Protein AF-A0A5R2NBI3-F1 (afdb_monomer_lite)

Structure (mmCIF, N/CA/C/O backbone):
data_AF-A0A5R2NBI3-F1
#
_entry.id   AF-A0A5R2NBI3-F1
#
loop_
_atom_site.group_PDB
_atom_site.id
_atom_site.type_symbol
_atom_site.label_atom_id
_atom_site.label_alt_id
_atom_site.label_comp_id
_atom_site.label_asym_id
_atom_site.label_entity_id
_atom_site.label_seq_id
_atom_site.pdbx_PDB_ins_code
_atom_site.Cartn_x
_atom_site.Cartn_y
_atom_site.Cartn_z
_atom_site.occupancy
_atom_site.B_iso_or_equiv
_atom_site.auth_seq_id
_atom_site.auth_comp_id
_atom_site.auth_asym_id
_a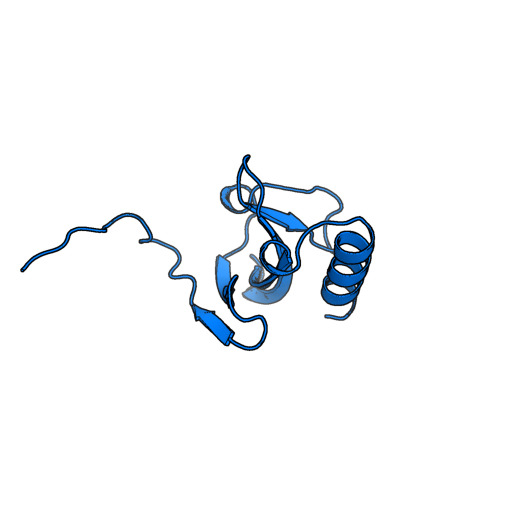tom_site.auth_atom_id
_atom_site.pdbx_PDB_model_num
ATOM 1 N N . GLU A 1 1 ? 9.190 -9.344 1.718 1.00 55.12 1 GLU A N 1
ATOM 2 C CA . GL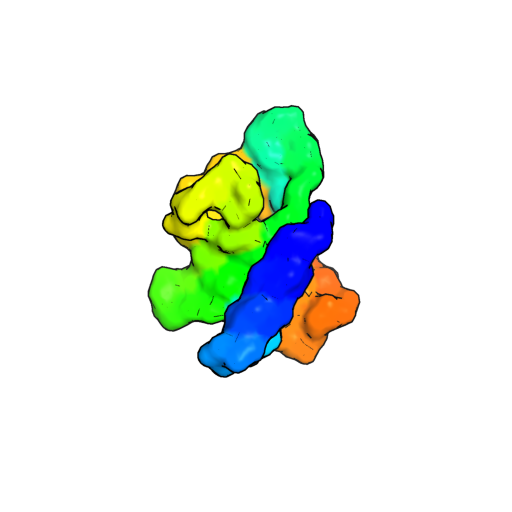U A 1 1 ? 7.746 -9.642 1.833 1.00 55.12 1 GLU A CA 1
ATOM 3 C C . GLU A 1 1 ? 7.276 -9.587 3.292 1.00 55.12 1 GLU A C 1
ATOM 5 O O . GLU A 1 1 ? 6.272 -8.944 3.578 1.00 55.12 1 GLU A O 1
ATOM 10 N N . ASP A 1 2 ? 8.058 -10.126 4.231 1.00 70.88 2 ASP A N 1
ATOM 11 C CA . ASP A 1 2 ? 7.739 -10.198 5.669 1.00 70.88 2 ASP A CA 1
ATOM 12 C C . ASP A 1 2 ? 7.462 -8.855 6.366 1.00 70.88 2 ASP A C 1
ATOM 14 O O . ASP A 1 2 ? 6.576 -8.766 7.215 1.00 70.88 2 ASP A O 1
ATOM 18 N N . TYR A 1 3 ? 8.146 -7.776 5.975 1.00 81.50 3 TYR A N 1
ATOM 19 C CA . TYR A 1 3 ? 7.995 -6.473 6.636 1.00 81.50 3 TYR A CA 1
ATOM 20 C C . TYR A 1 3 ? 6.590 -5.865 6.517 1.00 81.50 3 TYR A C 1
ATOM 22 O O . TYR A 1 3 ? 6.121 -5.219 7.451 1.00 81.50 3 TYR A O 1
ATOM 30 N N . ALA A 1 4 ? 5.904 -6.052 5.387 1.00 83.50 4 ALA A N 1
ATOM 31 C CA . ALA A 1 4 ? 4.565 -5.492 5.194 1.00 83.50 4 ALA A CA 1
ATOM 32 C C . ALA A 1 4 ? 3.509 -6.251 6.018 1.00 83.50 4 ALA A C 1
ATOM 34 O O . ALA A 1 4 ? 2.590 -5.639 6.566 1.00 83.50 4 ALA A O 1
ATOM 35 N N . LEU A 1 5 ? 3.675 -7.571 6.165 1.00 87.19 5 LEU A N 1
ATOM 36 C CA . LEU A 1 5 ? 2.817 -8.394 7.017 1.00 87.19 5 LEU A CA 1
ATOM 37 C C . LEU A 1 5 ? 3.010 -8.070 8.500 1.00 87.19 5 LEU A C 1
ATOM 39 O O . LEU A 1 5 ? 2.021 -8.015 9.232 1.00 87.19 5 LEU A O 1
ATOM 43 N N . GLU A 1 6 ? 4.246 -7.815 8.926 1.00 90.38 6 GLU A N 1
ATOM 44 C CA . GLU A 1 6 ? 4.536 -7.453 10.313 1.00 90.38 6 GLU A CA 1
ATOM 45 C C . GLU A 1 6 ? 3.975 -6.070 10.667 1.00 90.38 6 GLU A C 1
ATOM 47 O O . GLU A 1 6 ? 3.205 -5.951 11.617 1.00 90.38 6 GLU A O 1
ATOM 52 N N . LYS A 1 7 ? 4.209 -5.052 9.824 1.00 88.81 7 LYS A N 1
ATOM 53 C CA . LYS A 1 7 ? 3.590 -3.722 9.995 1.00 88.81 7 LYS A CA 1
ATOM 54 C C . LYS A 1 7 ? 2.062 -3.806 10.061 1.00 88.81 7 LYS A C 1
ATOM 56 O O . LYS A 1 7 ? 1.431 -3.095 10.839 1.00 88.81 7 LYS A O 1
ATOM 61 N N . ARG A 1 8 ? 1.446 -4.693 9.269 1.00 92.06 8 ARG A N 1
ATOM 62 C CA . ARG A 1 8 ? -0.004 -4.932 9.322 1.00 92.06 8 ARG A CA 1
ATOM 63 C C . ARG A 1 8 ? -0.439 -5.497 10.674 1.00 92.06 8 ARG A C 1
ATOM 65 O O . ARG A 1 8 ? -1.457 -5.061 11.205 1.00 92.06 8 ARG A O 1
ATOM 72 N N . ARG A 1 9 ? 0.297 -6.470 11.219 1.00 91.44 9 ARG A N 1
ATOM 73 C CA . ARG A 1 9 ? 0.000 -7.053 12.537 1.00 91.44 9 ARG A CA 1
ATOM 74 C C . ARG A 1 9 ? 0.124 -6.012 13.641 1.00 91.44 9 ARG A C 1
ATOM 76 O O . ARG A 1 9 ? -0.791 -5.899 14.453 1.00 91.44 9 ARG A O 1
ATOM 83 N N . GLU A 1 10 ? 1.195 -5.228 13.619 1.00 93.38 10 GLU A N 1
ATOM 84 C CA . GLU A 1 10 ? 1.442 -4.164 14.589 1.00 93.38 10 GLU A CA 1
ATOM 85 C C . GLU A 1 10 ? 0.328 -3.109 14.555 1.00 93.38 10 GLU A C 1
ATOM 87 O O . GLU A 1 10 ? -0.318 -2.856 15.570 1.00 93.38 10 GLU A O 1
ATOM 92 N N . LEU A 1 11 ? -0.002 -2.570 13.379 1.00 92.62 11 LEU A N 1
ATOM 93 C CA . LEU A 1 11 ? -1.066 -1.569 13.241 1.00 92.62 11 LEU A CA 1
ATOM 94 C C . LEU A 1 11 ? -2.447 -2.104 13.639 1.00 92.62 11 LEU A C 1
ATOM 96 O O . LEU A 1 11 ? -3.243 -1.372 14.228 1.00 92.62 11 LEU A O 1
ATOM 100 N N . ASN A 1 12 ? -2.724 -3.380 13.367 1.00 94.62 12 ASN A N 1
ATOM 101 C CA . ASN A 1 12 ? -3.946 -4.018 13.843 1.00 94.62 12 ASN A CA 1
ATOM 102 C C . ASN A 1 12 ? -3.962 -4.157 15.372 1.00 94.62 12 ASN A C 1
ATOM 104 O O . ASN A 1 12 ? -4.989 -3.905 15.997 1.00 94.62 12 ASN A O 1
ATOM 108 N N . SER A 1 13 ? -2.827 -4.498 15.991 1.00 94.19 13 SER A N 1
ATOM 109 C CA . SER A 1 13 ? -2.708 -4.554 17.456 1.00 94.19 13 SER A CA 1
ATOM 110 C C . SER A 1 13 ? -2.904 -3.185 18.120 1.00 94.19 13 SER A C 1
ATOM 112 O O . SER A 1 13 ? -3.397 -3.111 19.242 1.00 94.19 13 SER A O 1
ATOM 114 N N . LEU A 1 14 ? -2.603 -2.103 17.394 1.00 94.38 14 LEU A N 1
ATOM 115 C CA . LEU A 1 14 ? -2.848 -0.718 17.804 1.00 94.38 14 LEU A CA 1
ATOM 116 C C . LEU A 1 14 ? -4.295 -0.250 17.545 1.00 94.38 14 LEU A C 1
ATOM 118 O O . LEU A 1 14 ? -4.627 0.896 17.841 1.00 94.38 14 LEU A O 1
ATOM 122 N N . GLY A 1 15 ? -5.163 -1.116 17.010 1.00 94.31 15 GLY A N 1
ATOM 123 C CA . GLY A 1 15 ? -6.597 -0.858 16.843 1.00 94.31 15 GLY A CA 1
ATOM 124 C C . GLY A 1 15 ? -7.032 -0.416 15.443 1.00 94.31 15 GLY A C 1
ATOM 125 O O . GLY A 1 15 ? -8.210 -0.112 15.249 1.00 94.31 15 GLY A O 1
ATOM 126 N N . ILE A 1 16 ? -6.138 -0.392 14.447 1.00 93.31 16 ILE A N 1
ATOM 127 C CA . ILE A 1 16 ? -6.545 -0.122 13.061 1.00 93.31 16 ILE A CA 1
ATOM 128 C C . ILE A 1 16 ? -7.193 -1.377 12.472 1.00 93.31 16 ILE A C 1
ATOM 130 O O . ILE A 1 16 ? -6.564 -2.425 12.379 1.00 93.31 16 ILE A O 1
ATOM 134 N N . ALA A 1 17 ? -8.441 -1.262 12.017 1.00 93.25 17 ALA A N 1
ATOM 135 C CA . ALA A 1 17 ? -9.164 -2.383 11.426 1.00 93.25 17 ALA A CA 1
ATOM 136 C C . ALA A 1 17 ? -8.405 -3.005 10.237 1.00 93.25 17 ALA A C 1
ATOM 138 O O . ALA A 1 17 ? -7.974 -2.293 9.329 1.00 93.25 17 ALA A O 1
ATOM 139 N N . ILE A 1 18 ? -8.333 -4.340 10.185 1.00 91.31 18 ILE A N 1
ATOM 140 C CA . ILE A 1 18 ? -7.700 -5.097 9.085 1.00 91.31 18 ILE A CA 1
ATOM 141 C C . ILE A 1 18 ? -8.249 -4.692 7.708 1.00 91.31 18 ILE A C 1
ATOM 143 O O . ILE A 1 18 ? -7.491 -4.625 6.745 1.00 91.31 18 ILE A O 1
ATOM 147 N N . ALA A 1 19 ? -9.538 -4.347 7.617 1.00 92.62 19 ALA A N 1
ATOM 148 C CA . ALA A 1 19 ? -10.184 -3.864 6.390 1.00 92.62 19 ALA A CA 1
ATOM 149 C C . ALA A 1 19 ? -9.553 -2.579 5.806 1.00 92.62 19 ALA A C 1
ATOM 151 O O . ALA A 1 19 ? -9.718 -2.278 4.618 1.00 92.62 19 ALA A O 1
ATOM 152 N N . ASN A 1 20 ? -8.814 -1.835 6.634 1.00 94.38 20 ASN A N 1
ATOM 153 C CA . ASN A 1 20 ? -8.066 -0.641 6.255 1.00 94.38 20 ASN A CA 1
ATOM 154 C C . ASN A 1 20 ? -6.572 -0.917 6.036 1.00 94.38 20 ASN A C 1
ATOM 156 O O . ASN A 1 20 ? -5.862 -0.010 5.617 1.00 94.38 20 ASN A O 1
ATOM 160 N N . LEU A 1 21 ? -6.085 -2.132 6.301 1.00 95.00 21 LEU A N 1
ATOM 161 C CA . LEU A 1 21 ? -4.678 -2.520 6.201 1.00 95.00 21 LEU A CA 1
ATOM 162 C C . LEU A 1 21 ? -4.492 -3.545 5.076 1.00 95.00 21 LEU A C 1
ATOM 164 O O . LEU A 1 21 ? -4.473 -4.759 5.294 1.00 95.00 21 LEU A O 1
ATOM 168 N N . LEU A 1 22 ? -4.365 -3.041 3.853 1.00 94.25 22 LEU A N 1
ATOM 169 C CA . LEU A 1 22 ? -4.427 -3.843 2.637 1.00 94.25 22 LEU A CA 1
ATOM 170 C C . LEU A 1 22 ? -3.036 -4.119 2.085 1.00 94.25 22 LEU A C 1
ATOM 172 O O . LEU A 1 22 ? -2.273 -3.192 1.817 1.00 94.25 22 LEU A O 1
ATOM 176 N N . MET A 1 23 ? -2.724 -5.390 1.843 1.00 94.62 23 MET A N 1
ATOM 177 C CA . MET A 1 23 ? -1.521 -5.732 1.089 1.00 94.62 23 MET A CA 1
ATOM 178 C C . MET A 1 23 ? -1.695 -5.316 -0.371 1.00 94.62 23 MET A C 1
ATOM 180 O O . MET A 1 23 ? -2.728 -5.595 -0.986 1.00 94.62 23 MET A O 1
ATOM 184 N N . THR A 1 24 ? -0.6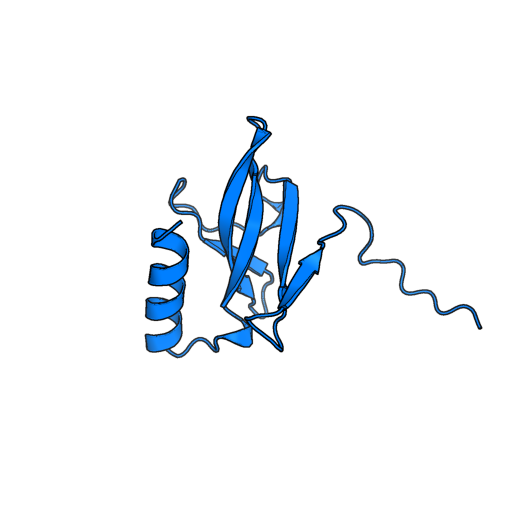70 -4.681 -0.929 1.00 93.75 24 THR A N 1
ATOM 185 C CA . THR A 1 24 ? -0.694 -4.136 -2.286 1.00 93.75 24 THR A CA 1
ATOM 186 C C . THR A 1 24 ? 0.573 -4.531 -3.027 1.00 93.75 24 THR A C 1
ATOM 188 O O . THR A 1 24 ? 1.680 -4.340 -2.531 1.00 93.75 24 THR A O 1
ATOM 191 N N . VAL A 1 25 ? 0.409 -5.064 -4.235 1.00 93.56 25 VAL A N 1
ATOM 192 C CA . VAL A 1 25 ? 1.510 -5.371 -5.147 1.00 93.56 25 VAL A CA 1
ATOM 193 C C . VAL A 1 25 ? 1.664 -4.220 -6.128 1.00 93.56 25 VAL A C 1
ATOM 195 O O . VAL A 1 25 ? 0.718 -3.843 -6.833 1.00 93.56 25 VAL A O 1
ATOM 198 N N . VAL A 1 26 ? 2.875 -3.688 -6.189 1.00 93.25 26 VAL A N 1
ATOM 199 C CA . VAL A 1 26 ? 3.261 -2.598 -7.076 1.00 93.25 26 VAL A CA 1
ATOM 200 C C . VAL A 1 26 ? 4.422 -3.011 -7.970 1.00 93.25 26 VAL A C 1
ATOM 202 O O . VAL A 1 26 ? 5.100 -4.007 -7.730 1.00 93.25 26 VAL A O 1
ATOM 205 N N . ARG A 1 27 ? 4.662 -2.221 -9.010 1.00 93.69 27 ARG A N 1
ATOM 206 C CA . ARG A 1 27 ? 5.893 -2.229 -9.790 1.00 93.69 27 ARG A CA 1
ATOM 207 C C . ARG A 1 27 ? 6.649 -0.935 -9.516 1.00 93.69 27 ARG A C 1
ATOM 209 O O . ARG A 1 27 ? 6.088 0.152 -9.676 1.00 93.69 27 ARG A O 1
ATOM 216 N N . LYS A 1 28 ? 7.901 -1.068 -9.091 1.00 91.56 28 LYS A N 1
ATOM 217 C CA . LYS A 1 28 ? 8.831 0.043 -8.874 1.00 91.56 28 LYS A CA 1
ATOM 218 C C . LYS A 1 28 ? 9.289 0.654 -10.213 1.00 91.56 28 LYS A C 1
ATOM 220 O O . LYS A 1 28 ? 9.099 0.028 -11.260 1.00 91.56 28 LYS A O 1
ATOM 225 N N . PRO A 1 29 ? 9.907 1.853 -10.210 1.00 90.38 29 PRO A N 1
ATOM 226 C CA . PRO A 1 29 ? 10.442 2.478 -11.427 1.00 90.38 29 PRO A CA 1
ATOM 227 C C . PRO A 1 29 ? 11.480 1.632 -12.174 1.00 90.38 29 PRO A C 1
ATOM 229 O O . PRO A 1 29 ? 11.572 1.719 -13.392 1.00 90.38 29 PRO A O 1
ATOM 232 N N . ASP A 1 30 ? 12.229 0.799 -11.451 1.00 91.69 30 ASP A N 1
ATOM 233 C CA . ASP A 1 30 ? 13.207 -0.154 -11.996 1.00 91.69 30 ASP A CA 1
ATOM 234 C C . ASP A 1 30 ? 12.560 -1.392 -12.657 1.00 91.69 30 ASP A C 1
ATOM 236 O O . ASP A 1 30 ? 13.252 -2.210 -13.258 1.00 91.69 30 ASP A O 1
ATOM 240 N N . GLY A 1 31 ? 11.230 -1.527 -12.583 1.00 91.50 31 GLY A N 1
ATOM 241 C CA . GLY A 1 31 ? 10.467 -2.637 -13.150 1.00 91.50 31 GLY A CA 1
ATOM 242 C C . GLY A 1 31 ? 10.256 -3.823 -12.205 1.00 91.50 31 GLY A C 1
ATOM 243 O O . GLY A 1 31 ? 9.444 -4.698 -12.526 1.00 91.50 31 GLY A O 1
ATOM 244 N N . GLU A 1 32 ? 10.902 -3.843 -11.038 1.00 92.62 32 GLU A N 1
ATOM 245 C CA . GLU A 1 32 ? 10.775 -4.921 -10.057 1.00 92.62 32 GLU A CA 1
ATOM 246 C C . GLU A 1 32 ? 9.404 -4.873 -9.356 1.00 92.62 32 GLU A C 1
ATOM 248 O O . GLU A 1 32 ? 8.851 -3.805 -9.064 1.00 92.62 32 GLU A O 1
ATOM 253 N N . GLY A 1 33 ? 8.827 -6.053 -9.114 1.00 91.25 33 GLY A N 1
ATOM 254 C CA . GLY A 1 33 ? 7.608 -6.198 -8.324 1.00 91.25 33 GLY A CA 1
ATOM 255 C C . GLY A 1 33 ? 7.901 -6.045 -6.833 1.00 91.25 33 GLY A C 1
ATOM 256 O O . GLY A 1 33 ? 8.855 -6.628 -6.335 1.00 91.25 33 GLY A O 1
ATOM 257 N N . HIS A 1 34 ? 7.072 -5.289 -6.116 1.00 92.00 34 HIS A N 1
ATOM 258 C CA . HIS A 1 34 ? 7.244 -5.042 -4.684 1.00 92.00 34 HIS A CA 1
ATOM 259 C C . HIS A 1 34 ? 5.913 -5.129 -3.941 1.00 92.00 34 HIS A C 1
ATOM 261 O O . HIS A 1 34 ? 4.876 -4.708 -4.457 1.00 92.00 34 HIS A O 1
ATOM 267 N N . ALA A 1 35 ? 5.942 -5.673 -2.727 1.00 91.75 35 ALA A N 1
ATOM 268 C CA . ALA A 1 35 ? 4.779 -5.763 -1.853 1.00 91.75 35 ALA A CA 1
ATOM 269 C C . ALA A 1 35 ? 4.862 -4.682 -0.771 1.00 91.75 35 ALA A C 1
ATOM 271 O O . ALA A 1 35 ? 5.815 -4.636 0.005 1.00 91.75 35 ALA A O 1
ATOM 272 N N . VAL A 1 36 ? 3.837 -3.836 -0.706 1.00 93.06 36 VAL A N 1
ATOM 273 C CA . VAL A 1 36 ? 3.717 -2.730 0.252 1.00 93.06 36 VAL A CA 1
ATOM 274 C C . VAL A 1 36 ? 2.426 -2.853 1.054 1.00 93.06 36 VAL A C 1
ATOM 276 O O . VAL A 1 36 ? 1.497 -3.565 0.659 1.00 93.06 36 VAL A O 1
ATOM 279 N N . LEU A 1 37 ? 2.348 -2.132 2.172 1.00 94.69 37 LEU A N 1
ATOM 280 C CA . LEU A 1 37 ? 1.120 -2.008 2.948 1.00 94.69 37 LEU A CA 1
ATOM 281 C C . LEU A 1 37 ? 0.405 -0.703 2.585 1.00 94.69 37 LEU A C 1
ATOM 283 O O . LEU A 1 37 ? 0.977 0.382 2.691 1.00 94.69 37 LEU A O 1
ATOM 287 N N . THR A 1 38 ? -0.854 -0.800 2.172 1.00 95.00 38 THR A N 1
ATOM 288 C CA . THR A 1 38 ? -1.743 0.349 1.993 1.00 95.00 38 THR A CA 1
ATOM 289 C C . THR A 1 38 ? -2.616 0.518 3.226 1.00 95.00 38 THR A C 1
ATOM 291 O O . THR A 1 38 ? -3.334 -0.403 3.609 1.00 95.00 38 THR A O 1
ATOM 294 N N . VAL A 1 39 ? -2.581 1.708 3.819 1.00 95.00 39 VAL A N 1
ATOM 295 C CA . VAL A 1 39 ? -3.411 2.083 4.965 1.00 95.00 39 VAL A CA 1
ATOM 296 C C . VAL A 1 39 ? -4.492 3.044 4.488 1.00 95.00 39 VAL A C 1
ATOM 298 O O . VAL A 1 39 ? -4.186 4.160 4.062 1.00 95.00 39 VAL A O 1
ATOM 301 N N . ARG A 1 40 ? -5.753 2.609 4.535 1.00 93.62 40 ARG A N 1
ATOM 302 C CA . ARG A 1 40 ? -6.906 3.452 4.198 1.00 93.62 40 ARG A CA 1
ATOM 303 C C . ARG A 1 40 ? -7.263 4.323 5.391 1.00 93.62 40 ARG A C 1
ATOM 305 O O . ARG A 1 40 ? -7.468 3.826 6.497 1.00 93.62 40 ARG A O 1
ATOM 312 N N . THR A 1 41 ? -7.350 5.620 5.148 1.00 92.31 41 THR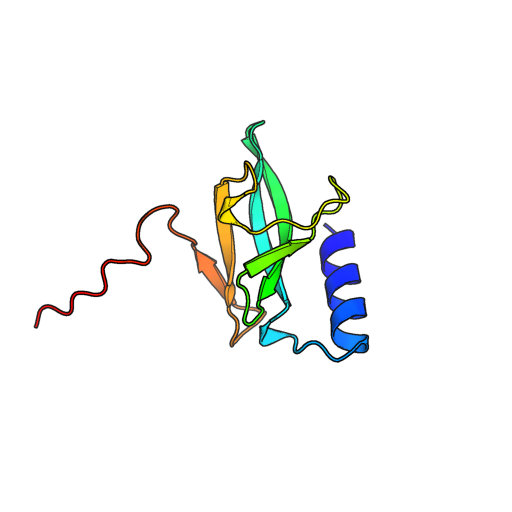 A N 1
ATOM 313 C CA . THR A 1 41 ? -7.744 6.614 6.147 1.00 92.31 41 THR A CA 1
ATOM 314 C C . THR A 1 41 ? -8.790 7.547 5.549 1.00 92.31 41 THR A C 1
ATOM 316 O O . THR A 1 41 ? -8.994 7.578 4.335 1.00 92.31 41 THR A O 1
ATOM 319 N N . ASP A 1 42 ? -9.426 8.353 6.389 1.00 91.94 42 ASP A N 1
ATOM 320 C CA . ASP A 1 42 ? -10.323 9.437 5.972 1.00 91.94 42 ASP A CA 1
ATOM 321 C C . ASP A 1 42 ? -9.623 10.517 5.122 1.00 91.94 42 ASP A C 1
ATOM 323 O O . ASP A 1 42 ? -10.264 11.210 4.335 1.00 91.94 42 ASP A O 1
ATOM 327 N N . LYS A 1 43 ? -8.295 10.628 5.236 1.00 91.56 43 LYS A N 1
ATOM 328 C CA . LYS A 1 43 ? -7.444 11.553 4.470 1.00 91.56 43 LYS A CA 1
ATOM 329 C C . LYS A 1 43 ? -6.899 10.951 3.171 1.00 91.56 43 LYS A C 1
ATOM 331 O O . LYS A 1 43 ? -6.193 11.639 2.433 1.00 91.56 43 LYS A O 1
ATOM 336 N N . GLY A 1 44 ? -7.214 9.687 2.891 1.00 92.88 44 GLY A N 1
ATOM 337 C CA . GLY A 1 44 ? -6.791 8.962 1.696 1.00 92.88 44 GLY A CA 1
ATOM 338 C C . GLY A 1 44 ? -5.978 7.701 1.985 1.00 92.88 44 GLY A C 1
ATOM 339 O O . GLY A 1 44 ? -5.797 7.287 3.134 1.00 92.88 44 GLY A O 1
ATOM 340 N N . ASP A 1 45 ? -5.498 7.087 0.904 1.00 94.25 45 ASP A N 1
ATOM 341 C CA . ASP A 1 45 ? -4.738 5.839 0.937 1.00 94.25 45 ASP A CA 1
ATOM 342 C C . ASP A 1 45 ? -3.234 6.145 1.042 1.00 94.25 45 ASP A C 1
ATOM 344 O O . ASP A 1 45 ? -2.619 6.694 0.117 1.00 94.25 45 ASP A O 1
ATOM 348 N N . PHE A 1 46 ? -2.643 5.777 2.180 1.00 94.31 46 PHE A N 1
ATOM 349 C CA . PHE A 1 46 ? -1.219 5.938 2.464 1.00 94.31 46 PHE A CA 1
ATOM 350 C C . PHE A 1 46 ? -0.447 4.651 2.209 1.00 94.31 46 PHE A C 1
ATOM 352 O O . PHE A 1 46 ? -0.964 3.550 2.393 1.00 94.31 46 PHE A O 1
ATOM 359 N N . ILE A 1 47 ? 0.813 4.795 1.813 1.00 93.56 47 ILE A N 1
ATOM 360 C CA . ILE A 1 47 ? 1.701 3.678 1.501 1.00 93.56 47 ILE A CA 1
ATOM 361 C C . ILE A 1 47 ? 2.800 3.599 2.541 1.00 93.56 47 ILE A C 1
ATOM 363 O O . ILE A 1 47 ? 3.580 4.538 2.717 1.00 93.56 47 ILE A O 1
ATOM 367 N N . LEU A 1 48 ? 2.845 2.454 3.209 1.00 92.19 48 LEU A N 1
ATOM 368 C CA . LEU A 1 48 ? 3.888 2.076 4.140 1.00 92.19 48 LEU A CA 1
ATOM 369 C C . LEU A 1 48 ? 4.800 1.090 3.421 1.00 92.19 48 LEU A C 1
ATOM 371 O O . LEU A 1 48 ? 4.491 -0.094 3.268 1.00 92.19 48 LEU A O 1
ATOM 375 N N . ASP A 1 49 ? 5.928 1.620 2.973 1.00 86.19 49 ASP A N 1
ATOM 376 C CA . ASP A 1 49 ? 7.019 0.858 2.388 1.00 86.19 49 ASP A CA 1
ATOM 377 C C . ASP A 1 49 ? 8.086 0.569 3.462 1.00 86.19 49 ASP A C 1
ATOM 379 O O . ASP A 1 49 ? 8.106 1.188 4.530 1.00 86.19 49 ASP A O 1
ATOM 383 N N . ASN A 1 50 ? 8.944 -0.417 3.231 1.00 80.81 50 ASN A N 1
ATOM 384 C CA . ASN A 1 50 ? 10.159 -0.662 4.002 1.00 80.81 50 ASN A CA 1
ATOM 385 C C . ASN A 1 50 ? 11.421 -0.108 3.316 1.00 80.81 50 ASN A C 1
ATOM 387 O O . ASN A 1 50 ? 12.454 -0.030 3.969 1.00 80.81 50 ASN A O 1
ATOM 391 N N . LEU A 1 51 ? 11.353 0.273 2.034 1.00 73.75 51 LEU A N 1
ATOM 392 C CA . LEU A 1 51 ? 12.488 0.840 1.292 1.00 73.75 51 LEU A CA 1
ATOM 393 C C . LEU A 1 51 ? 12.680 2.344 1.531 1.00 73.75 51 LEU A C 1
ATOM 395 O O . LEU A 1 51 ? 13.757 2.881 1.283 1.00 73.75 51 LEU A O 1
ATOM 399 N N . VAL A 1 52 ? 11.630 3.039 1.974 1.00 74.19 52 VAL A N 1
ATOM 400 C CA . VAL A 1 52 ? 11.640 4.483 2.219 1.00 74.19 52 VAL A CA 1
ATOM 401 C C . VAL A 1 52 ? 10.852 4.768 3.494 1.00 74.19 52 VAL A C 1
ATOM 403 O O . VAL A 1 52 ? 9.675 4.431 3.576 1.00 74.19 52 VAL A O 1
ATOM 406 N N . ASP A 1 53 ? 11.465 5.463 4.454 1.00 77.06 53 ASP A N 1
ATOM 407 C CA . ASP A 1 53 ? 10.826 5.793 5.743 1.00 77.06 53 ASP A CA 1
ATOM 408 C C . ASP A 1 53 ? 9.680 6.811 5.625 1.00 77.06 53 ASP A C 1
ATOM 410 O O . ASP A 1 53 ? 8.902 7.025 6.555 1.00 77.06 53 ASP A O 1
ATOM 414 N N . LYS A 1 54 ? 9.555 7.469 4.469 1.00 83.38 54 LYS A N 1
ATOM 415 C CA . LYS A 1 54 ? 8.501 8.453 4.218 1.00 83.38 54 LYS A CA 1
ATOM 416 C C . LYS A 1 54 ? 7.194 7.762 3.850 1.00 83.38 54 LYS A C 1
ATOM 418 O O . LYS A 1 54 ? 7.050 7.257 2.739 1.00 83.38 54 LYS A O 1
ATOM 423 N N . VAL A 1 55 ? 6.208 7.884 4.732 1.00 86.56 55 VAL A N 1
ATOM 424 C CA . VAL A 1 55 ? 4.801 7.614 4.423 1.00 86.56 55 VAL A CA 1
ATOM 425 C C . VAL A 1 55 ? 4.299 8.661 3.425 1.00 86.56 55 VAL A C 1
ATOM 427 O O . VAL A 1 55 ? 4.433 9.865 3.653 1.00 86.56 55 VAL A O 1
ATOM 430 N N . ARG A 1 56 ? 3.742 8.210 2.299 1.00 91.62 56 ARG A N 1
ATOM 431 C CA . ARG A 1 56 ? 3.215 9.075 1.230 1.00 91.62 56 ARG A CA 1
ATOM 432 C C . ARG A 1 56 ? 1.826 8.627 0.810 1.00 91.62 56 ARG A C 1
ATOM 434 O O . ARG A 1 56 ? 1.496 7.447 0.932 1.00 91.62 56 ARG A O 1
ATOM 441 N N . LEU A 1 57 ? 1.037 9.558 0.277 1.00 92.88 57 LEU A N 1
ATOM 442 C CA . LEU A 1 57 ? -0.179 9.196 -0.447 1.00 92.88 57 LEU A CA 1
ATOM 443 C C . LEU A 1 57 ? 0.192 8.350 -1.667 1.00 92.88 57 LEU A C 1
ATOM 445 O O . LEU A 1 57 ? 1.240 8.562 -2.281 1.00 92.88 57 LEU A O 1
ATOM 449 N N . TRP A 1 58 ? -0.671 7.406 -2.035 1.00 92.25 58 TRP A N 1
ATOM 450 C CA . TRP A 1 58 ? -0.416 6.483 -3.144 1.00 92.25 58 TRP A CA 1
ATOM 451 C C . TRP A 1 58 ? -0.059 7.200 -4.461 1.00 92.25 58 TRP A C 1
ATOM 453 O O . TRP A 1 58 ? 0.895 6.819 -5.138 1.00 92.25 58 TRP A O 1
ATOM 463 N N . ASN A 1 59 ? -0.739 8.313 -4.756 1.00 90.00 59 ASN A N 1
ATOM 464 C CA . ASN A 1 59 ? -0.517 9.160 -5.934 1.00 90.00 59 ASN A CA 1
ATOM 465 C C . ASN A 1 59 ? 0.756 10.032 -5.871 1.00 90.00 59 ASN A C 1
ATOM 467 O O . ASN A 1 59 ? 1.055 10.746 -6.824 1.00 90.00 59 ASN A O 1
ATOM 471 N N . GLN A 1 60 ? 1.494 9.998 -4.760 1.00 91.19 60 GLN A N 1
ATOM 472 C CA . GLN A 1 60 ? 2.774 10.691 -4.561 1.00 91.19 60 GLN A CA 1
ATOM 473 C C . GLN A 1 60 ? 3.963 9.718 -4.520 1.00 91.19 60 GLN A C 1
ATOM 475 O O . GLN A 1 60 ? 5.105 10.114 -4.243 1.00 91.19 60 GLN A O 1
ATOM 480 N N . THR A 1 61 ? 3.705 8.433 -4.754 1.00 90.56 61 THR A N 1
ATOM 481 C CA . THR A 1 61 ? 4.746 7.423 -4.931 1.00 90.56 61 THR A CA 1
ATOM 482 C C . THR A 1 61 ? 5.063 7.257 -6.418 1.00 90.56 61 THR A C 1
ATOM 484 O O . THR A 1 61 ? 4.189 7.459 -7.260 1.00 90.56 61 THR A O 1
ATOM 487 N N . PRO A 1 62 ? 6.295 6.866 -6.777 1.00 90.88 62 PRO A N 1
ATOM 488 C CA . PRO A 1 62 ? 6.658 6.609 -8.167 1.00 90.88 62 PRO A CA 1
ATOM 489 C C . PRO A 1 62 ? 6.243 5.194 -8.624 1.00 90.88 62 PRO A C 1
ATOM 491 O O . PRO A 1 62 ? 6.813 4.652 -9.568 1.00 90.88 62 PRO A O 1
ATOM 494 N N . TYR A 1 63 ? 5.307 4.550 -7.920 1.00 91.75 63 TYR A N 1
ATOM 495 C CA . TYR A 1 63 ? 4.944 3.156 -8.134 1.00 91.75 63 TYR A CA 1
ATOM 496 C C . TYR A 1 63 ? 3.778 3.003 -9.103 1.00 91.75 63 TYR A C 1
ATOM 498 O O . TYR A 1 63 ? 2.831 3.788 -9.107 1.00 91.75 63 TYR A O 1
ATOM 506 N N . ARG A 1 64 ? 3.804 1.919 -9.880 1.00 92.12 64 ARG A N 1
ATOM 507 C CA . ARG A 1 64 ? 2.638 1.458 -10.635 1.00 92.12 64 ARG A CA 1
ATOM 508 C C . ARG A 1 64 ? 1.910 0.386 -9.837 1.00 92.12 64 ARG A C 1
ATOM 510 O O . ARG A 1 64 ? 2.446 -0.690 -9.600 1.00 92.12 64 ARG A O 1
ATOM 517 N N . TYR A 1 65 ? 0.671 0.659 -9.464 1.00 92.38 65 TYR A N 1
ATOM 518 C CA . TYR A 1 65 ? -0.164 -0.255 -8.691 1.00 92.38 65 TYR A CA 1
ATOM 519 C C . TYR A 1 65 ? -0.740 -1.348 -9.585 1.00 92.38 65 TYR A C 1
ATOM 521 O O . TYR A 1 65 ? -1.244 -1.050 -10.666 1.00 92.38 65 TYR A O 1
ATOM 529 N N . LEU A 1 66 ? -0.627 -2.607 -9.154 1.00 92.81 66 LEU A N 1
ATOM 530 C CA . LEU A 1 66 ? -1.045 -3.763 -9.951 1.00 92.81 66 LEU A CA 1
ATOM 531 C C . LEU A 1 66 ? -2.246 -4.469 -9.331 1.00 92.81 66 LEU A C 1
ATOM 533 O O . LEU A 1 66 ? -3.250 -4.693 -10.003 1.00 92.81 66 LEU A O 1
ATOM 537 N N . LYS A 1 67 ? -2.140 -4.846 -8.054 1.00 93.62 67 LYS A N 1
ATOM 538 C CA . LYS A 1 67 ? -3.172 -5.593 -7.326 1.00 93.62 67 LYS A CA 1
ATOM 539 C C . LYS A 1 67 ? -3.194 -5.182 -5.863 1.00 93.62 67 LYS A C 1
ATOM 541 O O . LYS A 1 67 ? -2.164 -4.790 -5.322 1.00 93.62 67 LYS A O 1
ATOM 546 N N . ARG A 1 68 ? -4.339 -5.331 -5.210 1.00 94.56 68 ARG A N 1
ATOM 547 C CA . ARG A 1 68 ? -4.514 -5.070 -3.778 1.00 94.56 68 ARG A CA 1
ATOM 548 C C . ARG A 1 68 ? -5.491 -6.065 -3.171 1.00 94.56 68 ARG A C 1
ATOM 550 O O . ARG A 1 68 ? -6.375 -6.548 -3.873 1.00 94.56 68 ARG A O 1
ATOM 557 N N . GLN A 1 69 ? -5.334 -6.376 -1.891 1.00 94.00 69 GLN A N 1
ATOM 558 C CA . GLN A 1 69 ? -6.336 -7.138 -1.149 1.00 94.00 69 GLN A CA 1
ATOM 559 C C . GLN A 1 69 ? -7.662 -6.376 -1.078 1.00 94.00 69 GLN A C 1
ATOM 561 O O . GLN A 1 69 ? -7.687 -5.148 -0.974 1.00 94.00 69 GLN A O 1
ATOM 566 N N . ALA A 1 70 ? -8.775 -7.094 -1.139 1.00 88.56 70 ALA A N 1
ATOM 567 C CA . ALA A 1 70 ? -10.075 -6.482 -0.962 1.00 88.56 70 ALA A CA 1
ATOM 568 C C . ALA A 1 70 ? -10.282 -6.076 0.509 1.00 88.56 70 ALA A C 1
ATOM 570 O O . ALA A 1 70 ? -9.840 -6.768 1.425 1.00 88.56 70 ALA A O 1
ATOM 571 N N . SER A 1 71 ? -10.951 -4.943 0.743 1.00 87.56 71 SER A N 1
ATOM 572 C CA . SER A 1 71 ? -11.250 -4.469 2.107 1.00 87.56 71 SER A CA 1
ATOM 573 C C . SER A 1 71 ? -12.210 -5.383 2.869 1.00 87.56 71 SER A C 1
ATOM 575 O O . SER A 1 71 ? -12.194 -5.390 4.094 1.00 87.56 71 SER A O 1
ATOM 577 N N . ASP A 1 72 ? -13.049 -6.125 2.154 1.00 88.38 72 ASP A N 1
ATOM 578 C CA . ASP A 1 72 ? -14.050 -7.046 2.697 1.00 88.38 72 ASP A CA 1
ATOM 579 C C . ASP A 1 72 ? -13.539 -8.492 2.823 1.00 88.38 72 ASP A C 1
ATOM 581 O O . ASP A 1 72 ? -14.124 -9.279 3.560 1.00 88.38 72 ASP A O 1
ATOM 585 N N . ASP A 1 73 ? -12.444 -8.839 2.139 1.00 86.38 73 ASP A N 1
ATOM 586 C CA . ASP A 1 73 ? -11.856 -10.175 2.152 1.00 86.38 73 ASP A CA 1
ATOM 587 C C . ASP A 1 73 ? -10.342 -10.122 1.889 1.00 86.38 73 ASP A C 1
ATOM 589 O O . ASP A 1 73 ? -9.879 -9.910 0.765 1.00 86.38 73 ASP A O 1
ATOM 593 N N . THR A 1 74 ? -9.556 -10.386 2.936 1.00 79.88 74 THR A N 1
ATOM 594 C CA . THR A 1 74 ? -8.085 -10.386 2.860 1.00 79.88 74 THR A CA 1
ATOM 595 C C . THR A 1 74 ? -7.494 -11.518 2.009 1.00 79.88 74 THR A C 1
ATOM 597 O O . THR A 1 74 ? -6.330 -11.429 1.616 1.00 79.88 74 THR A O 1
ATOM 600 N N . GLY A 1 75 ? -8.260 -12.575 1.717 1.00 85.25 75 GLY A N 1
ATOM 601 C CA . GLY A 1 75 ? -7.857 -13.657 0.813 1.00 85.25 75 GLY A CA 1
ATOM 602 C C . GLY A 1 75 ? -8.072 -13.312 -0.662 1.00 85.25 75 GLY A C 1
ATOM 603 O O . GLY A 1 75 ? -7.443 -13.905 -1.543 1.00 85.25 75 GLY A O 1
ATOM 604 N N . ARG A 1 76 ? -8.919 -12.318 -0.945 1.00 91.06 76 ARG A N 1
ATOM 605 C CA . ARG A 1 76 ? -9.272 -11.901 -2.300 1.00 91.06 76 ARG A CA 1
ATOM 606 C C . ARG A 1 76 ? -8.391 -10.751 -2.770 1.00 91.06 76 ARG A C 1
ATOM 608 O O . ARG A 1 76 ? -8.281 -9.717 -2.119 1.00 91.06 76 ARG A O 1
ATOM 615 N N . TRP A 1 77 ? -7.810 -10.904 -3.956 1.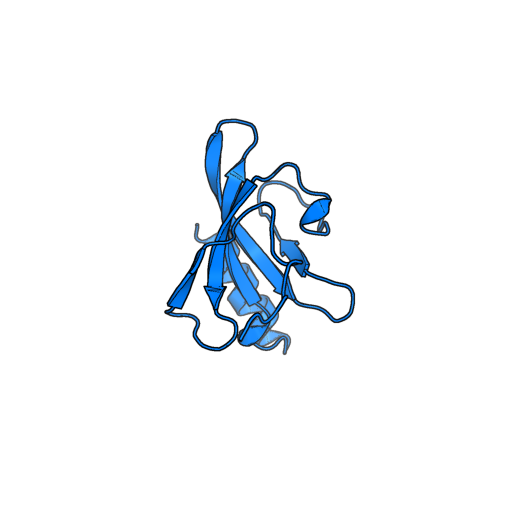00 91.88 77 TRP A N 1
ATOM 616 C CA . TRP A 1 77 ? -7.016 -9.867 -4.611 1.00 91.88 77 TRP A CA 1
ATOM 617 C C . TRP A 1 77 ? -7.781 -9.260 -5.783 1.00 91.88 77 TRP A C 1
ATOM 619 O O . TRP A 1 77 ? -8.304 -9.981 -6.631 1.00 91.88 77 TRP A O 1
ATOM 629 N N . VAL A 1 78 ? -7.805 -7.932 -5.853 1.00 91.69 78 VAL A N 1
ATOM 630 C CA . VAL A 1 78 ? -8.413 -7.160 -6.940 1.00 91.69 78 VAL A CA 1
ATOM 631 C C . VAL A 1 78 ? -7.336 -6.433 -7.739 1.00 91.69 78 VAL A C 1
ATOM 633 O O . VAL A 1 78 ? -6.364 -5.930 -7.172 1.00 91.69 78 VAL A O 1
ATOM 636 N N . SER A 1 79 ? -7.481 -6.395 -9.064 1.00 91.38 79 SER A N 1
ATOM 637 C CA . SER A 1 79 ? -6.581 -5.635 -9.938 1.00 91.38 79 SER A CA 1
ATOM 638 C C . SER A 1 79 ? -6.842 -4.140 -9.790 1.00 91.38 79 SER A C 1
ATOM 640 O O . SER A 1 79 ? -7.989 -3.707 -9.848 1.00 91.38 79 SER A O 1
ATOM 642 N N . ILE A 1 80 ? -5.777 -3.353 -9.649 1.00 86.25 80 ILE A N 1
ATOM 643 C CA . ILE A 1 80 ? -5.853 -1.894 -9.700 1.00 86.25 80 ILE A CA 1
ATOM 644 C C . ILE A 1 80 ? -5.563 -1.501 -11.144 1.00 86.25 80 ILE A C 1
ATOM 646 O O . ILE A 1 80 ? -4.419 -1.542 -11.599 1.00 86.25 80 ILE A O 1
ATOM 650 N N . LEU A 1 81 ? -6.608 -1.162 -11.895 1.00 72.56 81 LEU A N 1
ATOM 651 C CA . LEU A 1 81 ? -6.444 -0.564 -13.213 1.00 72.56 81 LEU A CA 1
ATOM 652 C C . LEU A 1 81 ? -5.902 0.849 -12.995 1.00 72.56 81 LEU A C 1
ATOM 654 O O . LEU A 1 81 ? -6.638 1.760 -12.625 1.00 72.56 81 LEU A O 1
ATOM 658 N N . ALA A 1 82 ? -4.590 1.017 -13.157 1.00 57.38 82 ALA A N 1
ATOM 659 C CA . ALA A 1 82 ? -3.947 2.322 -13.137 1.00 57.38 82 ALA A CA 1
ATOM 660 C C . ALA A 1 82 ? -4.523 3.178 -14.280 1.00 57.38 82 ALA A C 1
ATOM 662 O O . ALA A 1 82 ? -4.019 3.118 -15.398 1.00 57.38 82 ALA A O 1
ATOM 663 N N . GLY A 1 83 ? -5.604 3.919 -14.012 1.00 47.66 83 GLY A N 1
ATOM 664 C CA . GLY A 1 83 ? -6.145 4.896 -14.953 1.00 47.66 83 GLY A CA 1
ATOM 665 C C . GLY A 1 83 ? -7.650 5.162 -14.964 1.00 47.66 83 GLY A C 1
ATOM 666 O O . GLY A 1 83 ? -7.991 6.203 -15.500 1.00 47.66 83 GLY A O 1
ATOM 667 N N . GLU A 1 84 ? -8.549 4.336 -14.401 1.00 44.38 84 GLU A N 1
ATOM 668 C CA . GLU A 1 84 ? -10.007 4.557 -14.594 1.00 44.38 84 GLU A CA 1
ATOM 669 C C . GLU A 1 84 ? -10.923 4.118 -13.427 1.00 44.38 84 GLU A C 1
ATOM 671 O O . GLU A 1 84 ? -11.971 3.522 -13.639 1.00 44.38 84 GLU A O 1
ATOM 676 N N . GLU A 1 85 ? -10.630 4.488 -12.176 1.00 41.84 85 GLU A N 1
ATOM 677 C CA . GLU A 1 85 ? -11.681 4.531 -11.129 1.00 41.84 85 GLU A CA 1
ATOM 678 C C . GLU A 1 85 ? -12.356 5.915 -11.062 1.00 41.84 85 GLU A C 1
ATOM 680 O O . GLU A 1 85 ? -12.578 6.490 -9.996 1.00 41.84 85 GLU A O 1
ATOM 685 N N . LYS A 1 86 ? -12.680 6.474 -12.238 1.00 33.88 86 LYS A N 1
ATOM 686 C CA . LYS A 1 86 ? -13.610 7.606 -12.371 1.00 33.88 86 LYS A CA 1
ATOM 687 C C . LYS A 1 86 ? -14.336 7.660 -13.723 1.00 33.88 86 LYS A C 1
ATOM 689 O O . LYS A 1 86 ? -14.485 8.725 -14.302 1.00 33.88 86 LYS A O 1
ATOM 694 N N . LEU A 1 87 ? -14.867 6.530 -14.183 1.00 37.59 87 LEU A N 1
ATOM 695 C CA . LEU A 1 87 ? -16.060 6.509 -15.036 1.00 37.59 87 LEU A CA 1
ATOM 696 C C . LEU A 1 87 ? -17.031 5.463 -14.485 1.00 37.59 87 LEU A C 1
ATOM 698 O O . LEU A 1 87 ? -17.263 4.408 -15.061 1.00 37.59 87 LEU A O 1
ATOM 702 N N . VAL A 1 88 ? -17.639 5.782 -13.343 1.00 44.72 88 VAL A N 1
ATOM 703 C CA . VAL A 1 88 ? -18.994 5.292 -13.099 1.00 44.72 88 VAL A CA 1
ATOM 704 C C . VAL A 1 88 ? -19.888 6.112 -14.026 1.00 44.72 88 VAL A C 1
ATOM 706 O O . VAL A 1 88 ? -20.268 7.233 -13.700 1.00 44.72 88 VAL A O 1
ATOM 709 N N . SER A 1 89 ? -20.194 5.586 -15.206 1.00 32.44 89 SER A N 1
ATOM 710 C CA . SER A 1 89 ? -21.441 5.930 -15.876 1.00 32.44 89 SER A CA 1
ATOM 711 C C . SER A 1 89 ? -22.177 4.629 -16.116 1.00 32.44 89 SER A C 1
ATOM 713 O O . SER A 1 89 ? -21.801 3.813 -16.952 1.00 32.44 89 SER A O 1
ATOM 715 N N . ALA A 1 90 ? -23.206 4.426 -15.301 1.00 42.53 90 ALA A N 1
ATOM 716 C CA . ALA A 1 90 ? -24.290 3.543 -15.649 1.00 42.53 90 ALA A CA 1
ATOM 717 C C . ALA A 1 90 ? -24.779 3.921 -17.053 1.00 42.53 90 ALA A C 1
ATOM 719 O O . ALA A 1 90 ? -25.223 5.048 -17.269 1.00 42.53 90 ALA A O 1
ATOM 720 N N . VAL A 1 91 ? -24.733 2.972 -17.980 1.00 38.22 91 VAL A N 1
ATOM 721 C CA . VAL A 1 91 ? -25.629 2.985 -19.130 1.00 38.22 91 VAL A CA 1
ATOM 722 C C . VAL A 1 91 ? -26.409 1.679 -19.087 1.00 38.22 91 VAL A C 1
ATOM 724 O O . VAL A 1 91 ? -25.850 0.601 -18.891 1.00 38.22 91 VAL A O 1
ATOM 727 N N . LYS A 1 92 ? -27.720 1.882 -19.128 1.00 32.69 92 LYS A N 1
ATOM 728 C CA . LYS A 1 92 ? -28.821 0.930 -19.076 1.00 32.69 92 LYS A CA 1
ATOM 729 C C . LYS A 1 92 ? -28.855 0.025 -20.302 1.00 32.69 92 LYS A C 1
ATOM 731 O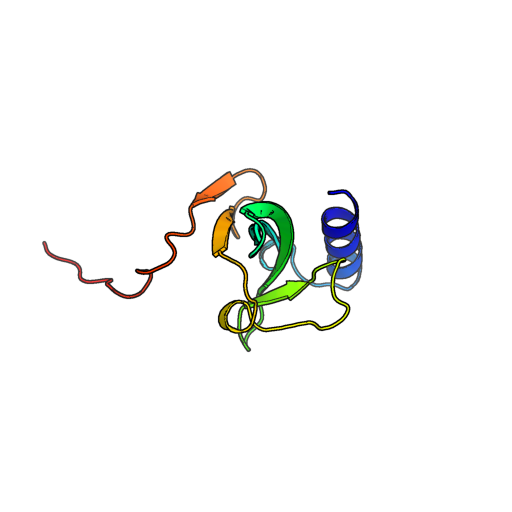 O . LYS A 1 92 ? -28.477 0.519 -21.386 1.00 32.69 92 LYS A O 1
#

Secondary structure (DSSP, 8-state):
-HHHHHHHHHHHHTT--GGGEEEEEEE-TTS-EEEEEEEEETTEEEEE-SS-S--EEGGGSSPEEEEEE-SS-TT-EEE--TT-TT------

Foldseek 3Di:
DVVLVVVLVVVVVVPQDNLQWKWWWWAAPVRDIDIWTWGQDPVATWTHDPVDNDIDHPVPHRIGTAWMAHSVGNVDIDGDPVPDPPPPDDDD

Radius of gyration: 13.74 Å; chains: 1; bounding box: 42×25×37 Å

pLDDT: mean 83.93, std 17.1, range [32.44, 95.0]

Sequence (92 aa):
EDYALEKRRELNSLGIAIANLLMTVVRKPDGEGHAVLTVRTDKGDFILDNLVDKVRLWNQTPYRYLKRQASDDTGRWVSILAGEEKLVSAVK